Protein AF-A0A0R0AJU1-F1 (afdb_monomer)

Foldseek 3Di:
DDDDDDDPDDDPPLDQDDLVRLVVVLVVLLVVQDAAPDPCLVVDDPVVLVVSLVVNLVSHDPVCNVVSVVSSVVSCVNRVSDDPDDPPDD

pLDDT: mean 81.36, std 15.64, range [43.31, 95.12]

Radius of gyration: 20.23 Å; Cα contacts (8 Å, |Δi|>4): 49; chains: 1; bounding box: 51×64×50 Å

Solvent-accessible surface area (backbone atoms only — not comparable to full-atom values): 5628 Å² total; per-residue (Å²): 133,80,89,79,90,81,71,88,67,75,78,72,76,87,66,57,59,49,72,70,53,51,51,51,53,50,50,55,53,53,73,69,54,49,58,62,90,39,75,59,41,77,66,56,59,62,67,61,51,49,52,51,50,52,51,54,33,69,52,32,44,80,89,45,27,60,54,48,51,53,50,54,52,51,48,28,57,75,28,65,60,58,79,76,76,76,80,82,84,124

Secondary structure (DSSP, 8-state):
--------PPP---PPPPHHHHHHHHHHHHHTSPPTTSHHHHT--HHHHHHHHHHHHHHS-HHHHHHHHHHHHHHHHHHT-PPPPPP---

Mean predicted aligned error: 10.18 Å

Structure (mmCIF, N/CA/C/O backbone):
data_AF-A0A0R0AJU1-F1
#
_entry.id   AF-A0A0R0AJU1-F1
#
loop_
_atom_site.group_PDB
_atom_site.id
_atom_site.type_symbol
_atom_site.label_atom_id
_atom_site.label_alt_id
_atom_site.label_comp_id
_atom_site.label_asym_id
_atom_site.label_entity_id
_atom_site.label_seq_id
_atom_site.pdbx_PDB_ins_code
_atom_site.Cartn_x
_atom_site.Cartn_y
_atom_site.Cartn_z
_atom_site.occupancy
_atom_site.B_iso_or_equiv
_atom_site.auth_seq_id
_atom_site.auth_comp_id
_atom_site.auth_asym_id
_atom_site.auth_atom_id
_atom_site.pdbx_PDB_model_num
ATOM 1 N N . MET A 1 1 ? -27.730 37.690 35.819 1.00 43.31 1 MET A N 1
ATOM 2 C CA . MET A 1 1 ? -28.192 37.490 34.431 1.00 43.31 1 MET A CA 1
ATOM 3 C C . MET A 1 1 ? -27.153 36.596 33.761 1.00 43.31 1 MET A C 1
ATOM 5 O O . MET A 1 1 ? -26.012 37.022 33.717 1.00 43.31 1 MET A O 1
ATOM 9 N N . SER A 1 2 ? -27.551 35.359 33.421 1.00 51.22 2 SER A N 1
ATOM 10 C CA . SER A 1 2 ? -27.003 34.383 32.440 1.00 51.22 2 SER A CA 1
ATOM 11 C C . SER A 1 2 ? -25.473 34.178 32.336 1.00 51.22 2 SER A C 1
ATOM 13 O O . SER A 1 2 ? -24.754 35.118 32.035 1.00 51.22 2 SER A O 1
ATOM 15 N N . ALA A 1 3 ? -24.902 33.007 32.684 1.00 47.72 3 ALA A N 1
ATOM 16 C CA . ALA A 1 3 ? -24.818 31.741 31.901 1.00 47.72 3 ALA A CA 1
ATOM 17 C C . ALA A 1 3 ? -24.075 31.934 30.555 1.00 47.72 3 ALA A C 1
ATOM 19 O O . ALA A 1 3 ? -24.414 32.866 29.842 1.00 47.72 3 ALA A O 1
ATOM 20 N N . ALA A 1 4 ? -23.086 31.159 30.090 1.00 48.19 4 ALA A N 1
ATOM 21 C CA . ALA A 1 4 ? -22.560 29.806 30.338 1.00 48.19 4 ALA A CA 1
ATOM 22 C C . ALA A 1 4 ? -21.063 29.802 29.883 1.00 48.19 4 ALA A C 1
ATOM 24 O O . ALA A 1 4 ? -20.669 30.679 29.125 1.00 48.19 4 ALA A O 1
ATOM 25 N N . GLY A 1 5 ? -20.120 28.963 30.326 1.00 49.81 5 GLY A N 1
ATOM 26 C CA . GLY A 1 5 ? -20.163 27.504 30.420 1.00 49.81 5 GLY A CA 1
ATOM 27 C C . GLY A 1 5 ? -20.036 26.877 29.024 1.00 49.81 5 GLY A C 1
ATOM 28 O O . GLY A 1 5 ? -21.002 26.933 28.273 1.00 49.81 5 GLY A O 1
ATOM 29 N N . GLY A 1 6 ? -18.894 26.271 28.667 1.00 46.06 6 GLY A N 1
ATOM 30 C CA . GLY A 1 6 ? -18.833 25.490 27.423 1.00 46.06 6 GLY A CA 1
ATOM 31 C C . GLY A 1 6 ? -17.456 25.098 26.894 1.00 46.06 6 GLY A C 1
ATOM 32 O O . GLY A 1 6 ? -17.036 25.611 25.870 1.00 46.06 6 GLY A O 1
ATOM 33 N N . ALA A 1 7 ? -16.812 24.159 27.587 1.00 49.16 7 ALA A N 1
ATOM 34 C CA . ALA A 1 7 ? -15.977 23.090 27.036 1.00 49.16 7 ALA A CA 1
ATOM 35 C C . ALA A 1 7 ? -14.959 23.424 25.923 1.00 49.16 7 ALA A C 1
ATOM 37 O O . ALA A 1 7 ? -15.250 23.389 24.729 1.00 49.16 7 ALA A O 1
ATOM 38 N N . THR A 1 8 ? -13.690 23.476 26.328 1.00 52.06 8 THR A N 1
ATOM 39 C CA . THR A 1 8 ? -12.670 22.608 25.725 1.00 52.06 8 THR A CA 1
ATOM 40 C C . THR A 1 8 ? -13.272 21.210 25.553 1.00 52.06 8 THR A C 1
ATOM 42 O O . THR A 1 8 ? -13.376 20.444 26.511 1.00 52.06 8 THR A O 1
ATOM 45 N N . GLY A 1 9 ? -13.763 20.902 24.351 1.00 45.62 9 GLY A N 1
ATOM 46 C CA . GLY A 1 9 ? -14.120 19.533 23.999 1.00 45.62 9 GLY A CA 1
ATOM 47 C C . GLY A 1 9 ? -12.888 18.640 24.187 1.00 45.62 9 GLY A C 1
ATOM 48 O O . GLY A 1 9 ? -11.769 19.115 23.961 1.00 45.62 9 GLY A O 1
ATOM 49 N N . PRO A 1 10 ? -13.045 17.380 24.630 1.00 58.75 10 PRO A N 1
ATOM 50 C CA . PRO A 1 10 ? -11.920 16.455 24.631 1.00 58.75 10 PRO A CA 1
ATOM 51 C C . PRO A 1 10 ? -11.340 16.396 23.206 1.00 58.75 10 PRO A C 1
ATOM 53 O O . PRO A 1 10 ? -12.113 16.508 22.246 1.00 58.75 10 PRO A O 1
ATOM 56 N N . PRO A 1 11 ? -10.012 16.238 23.023 1.00 53.56 11 PRO A N 1
ATOM 57 C CA . PRO A 1 11 ? -9.496 15.866 21.712 1.00 53.56 11 PRO A CA 1
ATOM 58 C C . PRO A 1 11 ? -10.299 14.649 21.242 1.00 53.56 11 PRO A C 1
ATOM 60 O O . PRO A 1 11 ? -10.605 13.772 22.056 1.00 53.56 11 PRO A O 1
ATOM 63 N N . ALA A 1 12 ? -10.719 14.656 19.971 1.00 56.44 12 ALA A N 1
ATOM 64 C CA . ALA A 1 12 ? -11.491 13.571 19.374 1.00 56.44 12 ALA A CA 1
ATOM 65 C C . ALA A 1 12 ? -10.910 12.223 19.828 1.00 56.44 12 ALA A C 1
ATOM 67 O O . ALA A 1 12 ? -9.679 12.119 19.920 1.00 56.44 12 ALA A O 1
ATOM 68 N N . PRO A 1 13 ? -11.738 11.198 20.122 1.00 54.53 13 PRO A N 1
ATOM 69 C CA . PRO A 1 13 ? -11.181 9.867 20.306 1.00 54.53 13 PRO A CA 1
ATOM 70 C C . PRO A 1 13 ? -10.291 9.621 19.090 1.00 54.53 13 PRO A C 1
ATOM 72 O O . PRO A 1 13 ? -10.695 9.946 17.971 1.00 54.53 13 PRO A O 1
ATOM 75 N N . THR A 1 14 ? -9.062 9.161 19.307 1.00 57.91 14 THR A N 1
ATOM 76 C CA . THR A 1 14 ? -8.174 8.668 18.252 1.00 57.91 14 THR A CA 1
ATOM 77 C C . THR A 1 14 ? -8.892 7.503 17.582 1.00 57.91 14 THR A C 1
ATOM 79 O O . THR A 1 14 ? -8.694 6.345 17.943 1.00 57.91 14 THR A O 1
ATOM 82 N N . THR A 1 15 ? -9.855 7.824 16.723 1.00 71.88 15 THR A N 1
ATOM 83 C CA . THR A 1 15 ? -10.754 6.865 16.114 1.00 71.88 15 THR A CA 1
ATOM 84 C C . THR A 1 15 ? -9.894 6.150 15.101 1.00 71.88 15 THR A C 1
ATOM 86 O O . THR A 1 15 ? -9.259 6.790 14.259 1.00 71.88 15 THR A O 1
ATOM 89 N N . MET A 1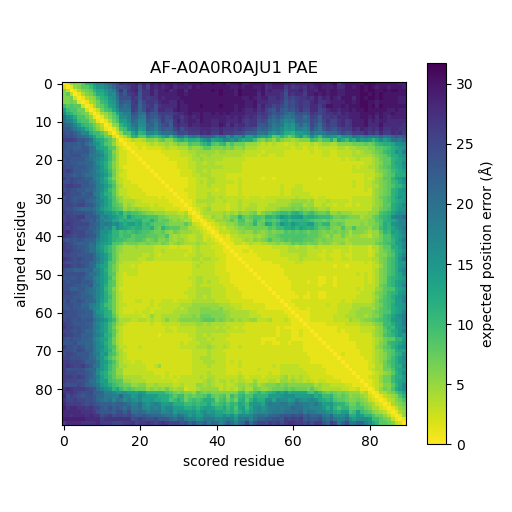 16 ? -9.786 4.835 15.255 1.00 82.50 16 MET A N 1
ATOM 90 C CA . MET A 1 16 ? -9.079 4.023 14.279 1.00 82.50 16 MET A CA 1
ATOM 91 C C . MET A 1 16 ? -9.666 4.341 12.893 1.00 82.50 16 MET A C 1
ATOM 93 O O . MET A 1 16 ? -10.889 4.499 12.777 1.00 82.50 16 MET A O 1
ATOM 97 N N . PRO A 1 17 ? -8.823 4.525 11.863 1.00 87.38 17 PRO A N 1
ATOM 98 C CA . PRO A 1 17 ? -9.283 4.812 10.519 1.00 87.38 17 PRO A CA 1
ATOM 99 C C . PRO A 1 17 ? -10.265 3.733 10.079 1.00 87.38 17 PRO A C 1
ATOM 101 O O . PRO A 1 17 ? -10.111 2.548 10.379 1.00 87.38 17 PRO A O 1
ATOM 104 N N . THR A 1 18 ? -11.301 4.165 9.371 1.00 90.88 18 THR A N 1
ATOM 105 C CA . THR A 1 18 ? -12.271 3.237 8.798 1.00 90.88 18 THR A CA 1
ATOM 106 C C . THR A 1 18 ? -11.622 2.423 7.679 1.00 90.88 18 THR A C 1
ATOM 108 O O . THR A 1 18 ? -10.665 2.880 7.050 1.00 90.88 18 THR A O 1
ATOM 111 N N . ARG A 1 19 ? -12.194 1.254 7.363 1.00 91.25 19 ARG A N 1
ATOM 112 C CA . ARG A 1 19 ? -11.823 0.448 6.187 1.00 91.25 19 ARG A CA 1
ATOM 113 C C . ARG A 1 19 ? -11.675 1.297 4.921 1.00 91.25 19 ARG A C 1
ATOM 115 O O . ARG A 1 19 ? -10.673 1.198 4.233 1.00 91.25 19 ARG A O 1
ATOM 122 N N . ALA A 1 20 ? -12.635 2.188 4.667 1.00 92.44 20 ALA A N 1
ATOM 123 C CA . ALA A 1 20 ? -12.632 3.053 3.491 1.00 92.44 20 ALA A CA 1
ATOM 124 C C . ALA A 1 20 ? -11.470 4.063 3.485 1.00 92.44 20 ALA A C 1
ATOM 126 O O . ALA A 1 20 ? -10.935 4.358 2.419 1.00 92.44 20 ALA A O 1
ATOM 127 N N . GLN A 1 21 ? -11.065 4.582 4.653 1.00 93.25 21 GLN A N 1
ATOM 128 C CA . GLN A 1 21 ? -9.855 5.406 4.762 1.00 93.25 21 GLN A CA 1
ATOM 129 C C . GLN A 1 21 ? -8.611 4.581 4.423 1.00 93.25 21 GLN A C 1
ATOM 131 O O . GLN A 1 21 ? -7.828 4.994 3.577 1.00 93.25 21 GLN A O 1
ATOM 136 N N . LEU A 1 22 ? -8.476 3.396 5.029 1.00 94.19 22 LEU A N 1
ATOM 137 C CA . LEU A 1 22 ? -7.349 2.497 4.775 1.00 94.19 22 LEU A CA 1
ATOM 138 C C . LEU A 1 22 ? -7.265 2.103 3.297 1.00 94.19 22 LEU A C 1
ATOM 140 O O . LEU A 1 22 ? -6.179 2.112 2.730 1.00 94.19 22 LEU A O 1
ATOM 144 N N . ASP A 1 23 ? -8.396 1.802 2.657 1.00 94.00 23 ASP A N 1
ATOM 145 C CA . ASP A 1 23 ? -8.455 1.503 1.224 1.00 94.00 23 ASP A CA 1
ATOM 146 C C . ASP A 1 23 ? -8.043 2.706 0.365 1.00 94.00 23 ASP A C 1
ATOM 148 O O . ASP A 1 23 ? -7.356 2.527 -0.639 1.00 94.00 23 ASP A O 1
ATOM 152 N N . ALA A 1 24 ? -8.411 3.930 0.755 1.00 93.88 24 ALA A N 1
ATOM 153 C CA . ALA A 1 24 ? -7.974 5.136 0.058 1.00 93.88 24 ALA A CA 1
ATOM 154 C C . ALA A 1 24 ? -6.457 5.358 0.193 1.00 93.88 24 ALA A C 1
ATOM 156 O O . ALA A 1 24 ? -5.798 5.656 -0.805 1.00 93.88 24 ALA A O 1
ATOM 157 N N . ASP A 1 25 ? -5.895 5.161 1.389 1.00 94.19 25 ASP A N 1
ATOM 158 C CA . ASP A 1 25 ? -4.450 5.245 1.632 1.00 94.19 25 ASP A CA 1
ATOM 159 C C . ASP A 1 25 ? -3.682 4.156 0.867 1.00 94.19 25 ASP A C 1
ATOM 161 O O . ASP A 1 25 ? -2.669 4.434 0.224 1.00 94.19 25 ASP A O 1
ATOM 165 N N . LEU A 1 26 ? -4.189 2.919 0.870 1.00 95.12 26 LEU A N 1
ATOM 166 C CA . LEU A 1 26 ? -3.634 1.804 0.100 1.00 95.12 26 LEU A CA 1
ATOM 167 C C . LEU A 1 26 ? -3.700 2.069 -1.404 1.00 95.12 26 LEU A C 1
ATOM 169 O O . LEU A 1 26 ? -2.732 1.807 -2.113 1.00 95.12 26 LEU A O 1
ATOM 173 N N . HIS A 1 27 ? -4.808 2.621 -1.896 1.00 94.12 27 HIS A N 1
ATOM 174 C CA . HIS A 1 27 ? -4.941 2.984 -3.301 1.00 94.12 27 HIS A CA 1
ATOM 175 C C . HIS A 1 27 ? -3.953 4.086 -3.692 1.00 94.12 27 HIS A C 1
ATOM 177 O O . HIS A 1 27 ? -3.300 3.983 -4.728 1.00 94.12 27 HIS A O 1
ATOM 183 N N . ALA A 1 28 ? -3.789 5.113 -2.855 1.00 94.25 28 ALA A N 1
ATOM 184 C CA . ALA A 1 28 ? -2.792 6.154 -3.078 1.00 94.25 28 ALA A CA 1
ATOM 185 C C . ALA A 1 28 ? -1.372 5.572 -3.102 1.00 94.25 28 ALA A C 1
ATOM 187 O O . ALA A 1 28 ? -0.593 5.909 -3.990 1.00 94.25 28 ALA A O 1
ATOM 188 N N . LEU A 1 29 ? -1.058 4.650 -2.185 1.00 92.88 29 LEU A N 1
ATOM 189 C CA . LEU A 1 29 ? 0.214 3.932 -2.167 1.00 92.88 29 LEU A CA 1
ATOM 190 C C . LEU A 1 29 ? 0.415 3.099 -3.445 1.00 92.88 29 LEU A C 1
ATOM 192 O O . LEU A 1 29 ? 1.506 3.107 -4.007 1.00 92.88 29 LEU A O 1
ATOM 196 N N . GLU A 1 30 ? -0.629 2.443 -3.956 1.00 92.06 30 GLU A N 1
ATOM 197 C CA . GLU A 1 30 ? -0.598 1.678 -5.212 1.00 92.06 30 GLU A CA 1
ATOM 198 C C . GLU A 1 30 ? -0.232 2.553 -6.411 1.00 92.06 30 GLU A C 1
ATOM 200 O O . GLU A 1 30 ? 0.570 2.141 -7.243 1.00 92.06 30 GLU A O 1
ATOM 205 N N . GLN A 1 31 ? -0.731 3.792 -6.461 1.00 90.56 31 GLN A N 1
ATOM 206 C CA . GLN A 1 31 ? -0.382 4.739 -7.526 1.00 90.56 31 GLN A CA 1
ATOM 207 C C . GLN A 1 31 ? 1.083 5.200 -7.481 1.00 90.56 31 GLN A C 1
ATOM 209 O O . GLN A 1 31 ? 1.588 5.721 -8.473 1.00 90.56 31 GLN A O 1
ATOM 214 N N . THR A 1 32 ? 1.769 5.027 -6.347 1.00 89.25 32 THR A N 1
ATOM 215 C CA . THR A 1 32 ? 3.205 5.333 -6.226 1.00 89.25 32 THR A CA 1
ATOM 216 C C . THR A 1 32 ? 4.102 4.174 -6.643 1.00 89.25 32 THR A C 1
ATOM 218 O O . THR A 1 32 ? 5.313 4.360 -6.748 1.00 89.25 32 THR A O 1
ATOM 221 N N . LEU A 1 33 ? 3.536 2.983 -6.870 1.00 89.94 33 LEU A N 1
ATOM 222 C CA . LEU A 1 33 ? 4.331 1.823 -7.237 1.00 89.94 33 LEU A CA 1
ATOM 223 C C . LEU A 1 33 ? 4.851 1.946 -8.672 1.00 89.94 33 LEU A C 1
ATOM 225 O O . LEU A 1 33 ? 4.090 2.289 -9.583 1.00 89.94 33 LEU A O 1
ATOM 229 N N . PRO A 1 34 ? 6.133 1.627 -8.902 1.00 87.31 34 PRO A N 1
ATOM 230 C CA . PRO A 1 34 ? 6.671 1.602 -10.245 1.00 87.31 34 PRO A CA 1
ATOM 231 C C . PRO A 1 34 ? 6.029 0.506 -11.086 1.00 87.31 34 PRO A C 1
ATOM 233 O O . PRO A 1 34 ? 5.673 -0.574 -10.612 1.00 87.31 34 PRO A O 1
ATOM 236 N N . VAL A 1 35 ? 5.934 0.774 -12.386 1.00 80.06 35 VAL A N 1
ATOM 237 C CA . VAL A 1 35 ? 5.431 -0.200 -13.354 1.00 80.06 35 VAL A CA 1
ATOM 238 C C . VAL A 1 35 ? 6.456 -1.317 -13.532 1.00 80.06 35 VAL A C 1
ATOM 240 O O . VAL A 1 35 ? 7.657 -1.066 -13.687 1.00 80.06 35 VAL A O 1
ATOM 243 N N . ARG A 1 36 ? 5.974 -2.561 -13.568 1.00 77.62 36 ARG A N 1
ATOM 244 C CA . ARG A 1 36 ? 6.785 -3.757 -13.813 1.00 77.62 36 ARG A CA 1
ATOM 245 C C . ARG A 1 36 ? 7.706 -3.589 -15.025 1.00 77.62 36 ARG A C 1
ATOM 247 O O . ARG A 1 36 ? 7.265 -3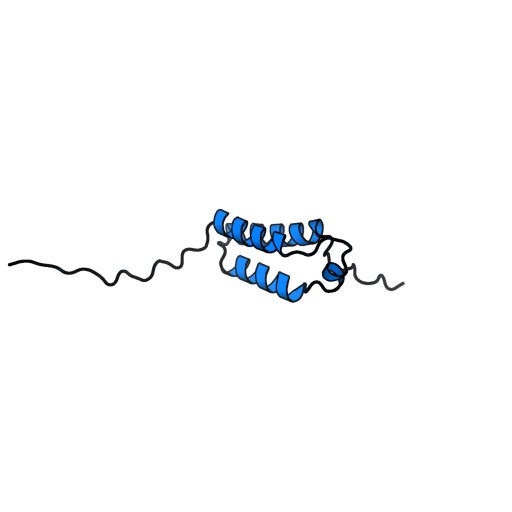.195 -16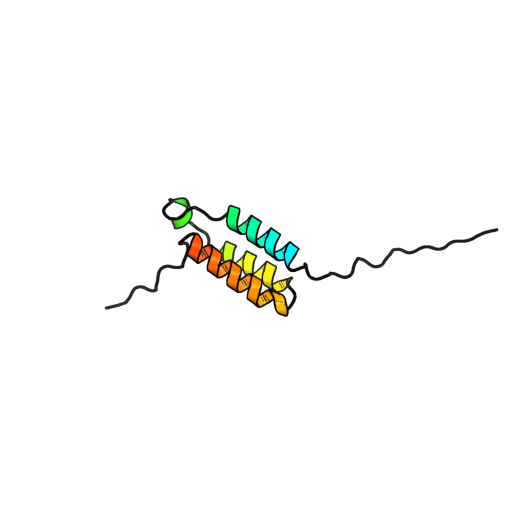.102 1.00 77.62 36 ARG A O 1
ATOM 254 N N . GLY A 1 37 ? 8.974 -3.964 -14.866 1.00 70.94 37 GLY A N 1
ATOM 255 C CA . GLY A 1 37 ? 9.956 -3.954 -15.957 1.00 70.94 37 GLY A CA 1
ATOM 256 C C . GLY A 1 37 ? 10.548 -2.578 -16.273 1.00 70.94 37 GLY A C 1
ATOM 257 O O . GLY A 1 37 ? 11.306 -2.453 -17.232 1.00 70.94 37 GLY A O 1
ATOM 258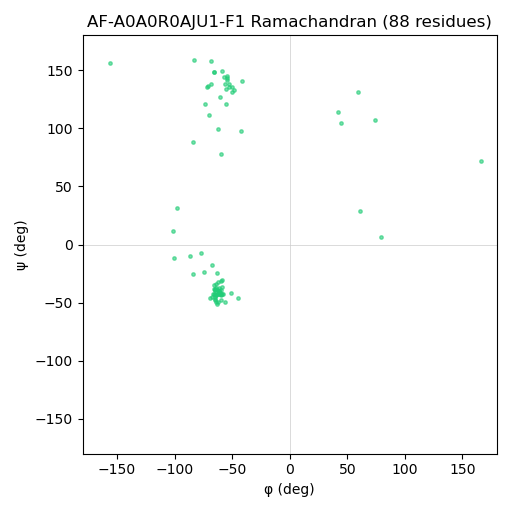 N N . THR A 1 38 ? 10.235 -1.554 -15.477 1.00 79.19 38 THR A N 1
ATOM 259 C CA . THR A 1 38 ? 10.935 -0.265 -15.524 1.00 79.19 38 THR A CA 1
ATOM 260 C C . THR A 1 38 ? 12.224 -0.314 -14.703 1.00 79.19 38 THR A C 1
ATOM 262 O O . THR A 1 38 ? 12.373 -1.139 -13.802 1.00 79.19 38 THR A O 1
ATOM 265 N N . ALA A 1 39 ? 13.166 0.589 -14.991 1.00 77.19 39 ALA A N 1
ATOM 266 C CA . ALA A 1 39 ? 14.366 0.746 -14.164 1.00 77.19 39 ALA A CA 1
ATOM 267 C C . ALA A 1 39 ? 14.017 1.114 -12.709 1.00 77.19 39 ALA A C 1
ATOM 269 O O . ALA A 1 39 ? 14.703 0.681 -11.791 1.00 77.19 39 ALA A O 1
ATOM 270 N N . ASP A 1 40 ? 12.917 1.845 -12.513 1.00 78.19 40 ASP A N 1
ATOM 271 C CA . ASP A 1 40 ? 12.419 2.256 -11.200 1.00 78.19 40 ASP A CA 1
ATOM 272 C C . ASP A 1 40 ? 11.979 1.050 -10.350 1.00 78.19 40 ASP A C 1
ATOM 274 O O . ASP A 1 40 ? 12.309 0.960 -9.170 1.00 78.19 40 ASP A O 1
ATOM 278 N N . ALA A 1 41 ? 11.360 0.045 -10.985 1.00 81.06 41 ALA A N 1
ATOM 279 C CA . ALA A 1 41 ? 11.006 -1.220 -10.342 1.00 81.06 41 ALA A CA 1
ATOM 280 C C . ALA A 1 41 ? 12.231 -2.006 -9.838 1.00 81.06 41 ALA A C 1
ATOM 282 O O . ALA A 1 41 ? 12.144 -2.687 -8.821 1.00 81.06 41 ALA A O 1
ATOM 283 N N . ALA A 1 42 ? 13.382 -1.902 -10.512 1.00 78.56 42 ALA A N 1
ATOM 284 C CA . ALA A 1 42 ? 14.617 -2.560 -10.077 1.00 78.56 42 ALA A CA 1
ATOM 285 C C . ALA A 1 42 ? 15.270 -1.869 -8.866 1.00 78.56 42 ALA A C 1
ATOM 287 O O . ALA A 1 42 ? 16.019 -2.504 -8.126 1.00 78.56 42 ALA A O 1
ATOM 288 N N . SER A 1 43 ? 14.990 -0.580 -8.666 1.00 84.19 43 SER A N 1
ATOM 289 C CA . SER A 1 43 ? 15.427 0.213 -7.512 1.00 84.19 43 SER A CA 1
ATOM 290 C C . SER A 1 43 ? 14.334 0.401 -6.461 1.00 84.19 43 SER A C 1
ATOM 292 O O . SER A 1 43 ? 14.479 1.245 -5.578 1.00 84.19 43 SER A O 1
ATOM 294 N N . PHE A 1 44 ? 13.232 -0.344 -6.562 1.00 87.19 44 PHE A N 1
ATOM 295 C CA . PHE A 1 44 ? 12.105 -0.196 -5.656 1.00 87.19 44 PHE A CA 1
ATOM 296 C C . PHE A 1 44 ? 12.523 -0.470 -4.206 1.00 87.19 44 PHE A C 1
ATOM 298 O O . PHE A 1 44 ? 13.089 -1.517 -3.882 1.00 87.19 44 PHE A O 1
ATOM 305 N N . ASP A 1 45 ? 12.224 0.473 -3.312 1.00 89.25 45 ASP A N 1
ATOM 306 C CA . ASP A 1 45 ? 12.546 0.339 -1.894 1.00 89.25 45 ASP A CA 1
ATOM 307 C C . ASP A 1 45 ? 11.459 -0.467 -1.170 1.00 89.25 45 ASP A C 1
ATOM 309 O O . ASP A 1 45 ? 10.494 0.064 -0.606 1.00 89.25 45 ASP A O 1
ATOM 313 N N . HIS A 1 46 ? 11.640 -1.788 -1.166 1.00 87.25 46 HIS A N 1
ATOM 314 C CA . HIS A 1 46 ? 10.758 -2.704 -0.445 1.00 87.25 46 HIS A CA 1
ATOM 315 C C . HIS A 1 46 ? 10.702 -2.402 1.061 1.00 87.25 46 HIS A C 1
ATOM 317 O O . HIS A 1 46 ? 9.668 -2.638 1.685 1.00 87.25 46 HIS A O 1
ATOM 323 N N . GLY A 1 47 ? 11.778 -1.876 1.658 1.00 90.50 47 GLY A N 1
ATOM 324 C CA . GLY A 1 47 ? 11.829 -1.550 3.083 1.00 90.50 47 GLY A CA 1
ATOM 325 C C . GLY A 1 47 ? 10.933 -0.362 3.421 1.00 90.50 47 GLY A C 1
ATOM 326 O O . GLY A 1 47 ? 10.133 -0.433 4.356 1.00 90.50 47 GLY A O 1
ATOM 327 N N . ALA A 1 48 ? 11.006 0.701 2.617 1.00 90.69 48 ALA A N 1
ATOM 328 C CA . ALA A 1 48 ? 10.129 1.860 2.744 1.00 90.69 48 ALA A CA 1
ATOM 329 C C . ALA A 1 48 ? 8.654 1.484 2.530 1.00 90.69 48 ALA A C 1
ATOM 331 O O . ALA A 1 48 ? 7.790 1.905 3.304 1.00 90.69 48 ALA A O 1
ATOM 332 N N . PHE A 1 49 ? 8.362 0.641 1.534 1.00 91.81 49 PHE A N 1
ATOM 333 C CA . PHE A 1 49 ? 7.008 0.144 1.290 1.00 91.81 49 PHE A CA 1
ATOM 334 C C . PHE A 1 49 ? 6.467 -0.676 2.468 1.00 91.81 49 PHE A C 1
ATOM 336 O O . PHE A 1 49 ? 5.381 -0.396 2.977 1.00 91.81 49 PHE A O 1
ATOM 343 N N . GLN A 1 50 ? 7.238 -1.649 2.960 1.00 92.12 50 GLN A N 1
ATOM 344 C CA . GLN A 1 50 ? 6.840 -2.465 4.108 1.00 92.12 50 GLN A CA 1
ATOM 345 C C . GLN A 1 50 ? 6.648 -1.623 5.372 1.00 92.12 50 GLN A C 1
ATOM 347 O O . GLN A 1 50 ? 5.706 -1.868 6.125 1.00 92.12 50 GLN A O 1
ATOM 352 N N . ALA A 1 51 ? 7.485 -0.604 5.594 1.00 94.06 51 ALA A N 1
ATOM 353 C CA . ALA A 1 51 ? 7.324 0.319 6.713 1.00 94.06 51 ALA A CA 1
ATOM 354 C C . ALA A 1 51 ? 5.991 1.083 6.639 1.00 94.06 51 ALA A C 1
ATOM 356 O O . ALA A 1 51 ? 5.321 1.234 7.663 1.00 94.06 51 ALA A O 1
ATOM 357 N N . ARG A 1 52 ? 5.570 1.505 5.438 1.00 93.38 52 ARG A N 1
ATOM 358 C CA . ARG A 1 52 ? 4.267 2.155 5.222 1.00 93.38 52 ARG A CA 1
ATOM 359 C C . ARG A 1 52 ? 3.093 1.213 5.445 1.00 93.38 52 ARG A C 1
ATOM 361 O O . ARG A 1 52 ? 2.169 1.573 6.169 1.00 93.38 52 ARG A O 1
ATOM 368 N N . ILE A 1 53 ? 3.152 -0.009 4.921 1.00 94.88 53 ILE A N 1
ATOM 369 C CA . ILE A 1 53 ? 2.130 -1.027 5.202 1.00 94.88 53 ILE A CA 1
ATOM 370 C C . ILE A 1 53 ? 2.054 -1.317 6.710 1.00 94.88 53 ILE A C 1
ATOM 372 O O . ILE A 1 53 ? 0.965 -1.361 7.276 1.00 94.88 53 ILE A O 1
ATOM 376 N N . ALA A 1 54 ? 3.193 -1.447 7.396 1.00 94.12 54 ALA A N 1
ATOM 377 C CA . ALA A 1 54 ? 3.234 -1.679 8.840 1.00 94.12 54 ALA A CA 1
ATOM 378 C C . ALA A 1 54 ? 2.653 -0.508 9.652 1.00 94.12 54 ALA A C 1
ATOM 380 O O . ALA A 1 54 ? 2.042 -0.726 10.699 1.00 94.12 54 ALA A O 1
ATOM 381 N N . GLU A 1 55 ? 2.824 0.730 9.185 1.00 94.38 55 GLU A N 1
ATOM 382 C CA . GLU A 1 55 ? 2.193 1.911 9.775 1.00 94.38 55 GLU A CA 1
ATOM 383 C C . GLU A 1 55 ? 0.668 1.864 9.633 1.00 94.38 55 GLU A C 1
ATOM 385 O O . GLU A 1 55 ? -0.024 2.012 10.641 1.00 94.38 55 GLU A O 1
ATOM 390 N N . LEU A 1 56 ? 0.156 1.552 8.436 1.00 93.56 56 LEU A N 1
ATOM 391 C CA . LEU A 1 56 ? -1.279 1.376 8.185 1.00 93.56 56 LEU A CA 1
ATOM 392 C C . LEU A 1 56 ? -1.875 0.251 9.043 1.00 93.56 56 LEU A C 1
ATOM 394 O O . LEU A 1 56 ? -2.925 0.428 9.653 1.00 93.56 56 LEU A O 1
ATOM 398 N N . VAL A 1 57 ? -1.174 -0.877 9.178 1.00 94.69 57 VAL A N 1
ATOM 399 C CA . VAL A 1 57 ? -1.575 -1.986 10.062 1.00 94.69 57 VAL A CA 1
ATOM 400 C C . VAL A 1 57 ? -1.611 -1.552 11.530 1.00 94.69 57 VAL A C 1
ATOM 402 O O . VAL A 1 57 ? -2.499 -1.968 12.266 1.00 94.69 57 VAL A O 1
ATOM 405 N N . ARG A 1 58 ? -0.658 -0.726 11.979 1.00 93.69 58 ARG A N 1
ATOM 406 C CA . ARG A 1 58 ? -0.596 -0.270 13.377 1.00 93.69 58 ARG A CA 1
ATOM 407 C C . ARG A 1 58 ? -1.789 0.608 13.744 1.00 93.69 58 ARG A C 1
ATOM 409 O O . ARG A 1 58 ? -2.258 0.530 14.876 1.00 93.69 58 ARG A O 1
ATOM 416 N N . ILE A 1 59 ? -2.226 1.466 12.824 1.00 92.25 59 ILE A N 1
ATOM 417 C CA . ILE A 1 59 ? -3.361 2.362 13.062 1.00 92.25 59 ILE A CA 1
ATOM 418 C C . ILE A 1 59 ? -4.703 1.670 12.799 1.00 92.25 59 ILE A C 1
ATOM 420 O O . ILE A 1 59 ? -5.693 2.064 13.403 1.00 92.25 59 ILE A O 1
ATOM 424 N N . ALA A 1 60 ? -4.740 0.642 11.944 1.00 92.56 60 ALA A N 1
ATOM 425 C CA . ALA A 1 60 ? -5.943 -0.112 11.611 1.00 92.56 60 ALA A CA 1
ATOM 426 C C . ALA A 1 60 ? -6.514 -0.911 12.793 1.00 92.56 60 ALA A C 1
ATOM 428 O O . ALA A 1 60 ? -5.788 -1.455 13.634 1.00 92.56 60 ALA A O 1
ATOM 429 N N . SER A 1 61 ? -7.841 -1.055 12.785 1.00 92.31 61 SER A N 1
ATOM 430 C CA . SER A 1 61 ? -8.567 -1.960 13.678 1.00 92.31 61 SER A CA 1
ATOM 431 C C . SER A 1 61 ? -8.101 -3.410 13.496 1.00 92.31 61 SER A C 1
ATOM 433 O O . SER A 1 61 ? -7.767 -3.784 12.373 1.00 92.31 61 SER A O 1
ATOM 435 N N . PRO A 1 62 ? -8.128 -4.258 14.542 1.00 91.19 62 PRO A N 1
ATOM 436 C CA . PRO A 1 62 ? -7.684 -5.653 14.462 1.00 91.19 62 PRO A CA 1
ATOM 437 C C . PRO A 1 62 ? -8.308 -6.448 13.304 1.00 91.19 62 PRO A C 1
ATOM 439 O O . PRO A 1 62 ? -7.583 -7.146 12.598 1.00 91.19 62 PRO A O 1
ATOM 442 N N . ASP A 1 63 ? -9.611 -6.280 13.058 1.00 90.50 63 ASP A N 1
ATOM 443 C CA . ASP A 1 63 ? -10.342 -6.901 11.939 1.00 90.50 63 ASP A CA 1
ATOM 444 C C . ASP A 1 63 ? -9.854 -6.452 10.547 1.00 90.50 63 ASP A C 1
ATOM 446 O O . ASP A 1 63 ? -10.003 -7.174 9.561 1.00 90.50 63 ASP A O 1
ATOM 450 N N . ASP A 1 64 ? -9.242 -5.271 10.452 1.00 93.44 64 ASP A N 1
ATOM 451 C CA . ASP A 1 64 ? -8.764 -4.680 9.199 1.00 93.44 64 ASP A CA 1
ATOM 452 C C . ASP A 1 64 ? -7.253 -4.855 8.991 1.00 93.44 64 ASP A C 1
ATOM 454 O O . ASP A 1 64 ? -6.750 -4.646 7.888 1.00 93.44 64 ASP A O 1
ATOM 458 N N . GLN A 1 65 ? -6.507 -5.282 10.013 1.00 94.06 65 GLN A N 1
ATOM 459 C CA . GLN A 1 65 ? -5.060 -5.490 9.904 1.00 94.06 65 GLN A CA 1
ATOM 460 C C . GLN A 1 65 ? -4.700 -6.543 8.854 1.00 94.06 65 GLN A C 1
ATOM 462 O O . GLN A 1 65 ? -3.748 -6.357 8.095 1.00 94.06 65 GLN A O 1
ATOM 467 N N . GLU A 1 66 ? -5.454 -7.643 8.799 1.00 94.38 66 GLU A N 1
ATOM 468 C CA . GLU A 1 66 ? -5.255 -8.684 7.788 1.00 94.38 66 GLU A CA 1
ATOM 469 C C . GLU A 1 66 ? -5.556 -8.158 6.380 1.00 94.38 66 GLU A C 1
ATOM 471 O O . GLU A 1 66 ? -4.791 -8.419 5.452 1.00 94.38 66 GLU A O 1
ATOM 476 N N . HIS A 1 67 ? -6.601 -7.336 6.234 1.00 93.25 67 HIS A N 1
ATOM 477 C CA . HIS A 1 67 ? -6.939 -6.698 4.959 1.00 93.25 67 HIS A CA 1
ATOM 478 C C . HIS A 1 67 ? -5.806 -5.815 4.446 1.00 93.25 67 HIS A C 1
ATOM 480 O O . HIS A 1 67 ? -5.401 -5.948 3.294 1.00 93.25 67 HIS A O 1
ATOM 486 N N . VAL A 1 68 ? -5.246 -4.962 5.309 1.00 94.62 68 VAL A N 1
ATOM 487 C CA . VAL A 1 68 ? -4.136 -4.074 4.939 1.00 94.62 68 VAL A CA 1
ATOM 488 C C . VAL A 1 68 ? -2.903 -4.875 4.509 1.00 94.62 68 VAL A C 1
ATOM 490 O O . VAL A 1 68 ? -2.283 -4.547 3.497 1.00 94.62 68 VAL A O 1
ATOM 493 N N . ARG A 1 69 ? -2.566 -5.955 5.231 1.00 94.00 69 ARG A N 1
ATOM 494 C CA . ARG A 1 69 ? -1.445 -6.840 4.863 1.00 94.00 69 ARG A CA 1
ATOM 495 C C . ARG A 1 69 ? -1.681 -7.516 3.516 1.00 94.00 69 ARG A C 1
ATOM 497 O O . ARG A 1 69 ? -0.836 -7.408 2.633 1.00 94.00 69 ARG A O 1
ATOM 504 N N . CYS A 1 70 ? -2.843 -8.143 3.344 1.00 93.62 70 CYS A N 1
ATOM 505 C CA . CYS A 1 70 ? -3.188 -8.855 2.118 1.00 93.62 70 CYS A CA 1
ATOM 506 C C . CYS A 1 70 ? -3.206 -7.910 0.908 1.00 93.62 70 CYS A C 1
ATOM 508 O O . CYS A 1 70 ? -2.711 -8.256 -0.164 1.00 93.62 70 CYS A O 1
ATOM 510 N N . ARG A 1 71 ? -3.716 -6.682 1.073 1.00 94.62 71 ARG A N 1
ATOM 511 C CA . ARG A 1 71 ? -3.704 -5.684 0.000 1.00 94.62 71 ARG A CA 1
ATOM 512 C C . ARG A 1 71 ? -2.281 -5.255 -0.357 1.00 94.62 71 ARG A C 1
ATOM 514 O O . ARG A 1 71 ? -1.963 -5.202 -1.540 1.00 94.62 71 ARG A O 1
ATOM 521 N N . GLY A 1 72 ? -1.417 -5.032 0.635 1.00 92.81 72 GLY A N 1
ATOM 522 C CA . GLY A 1 72 ? -0.001 -4.729 0.407 1.00 92.81 72 GLY A CA 1
ATOM 523 C C . GLY A 1 72 ? 0.730 -5.821 -0.384 1.00 92.81 72 GLY A C 1
ATOM 524 O O . GLY A 1 72 ? 1.471 -5.511 -1.314 1.00 92.81 72 GLY A O 1
ATOM 525 N N . GLU A 1 73 ? 0.479 -7.096 -0.078 1.00 92.19 73 GLU A N 1
ATOM 526 C CA . GLU A 1 73 ? 1.031 -8.233 -0.832 1.00 92.19 73 GLU A CA 1
ATOM 527 C C . GLU A 1 73 ? 0.508 -8.273 -2.274 1.00 92.19 73 GLU A C 1
ATOM 529 O O . GLU A 1 73 ? 1.291 -8.392 -3.218 1.00 92.19 73 GLU A O 1
ATOM 534 N N . GLN A 1 74 ? -0.806 -8.108 -2.463 1.00 91.94 74 GLN A N 1
ATOM 535 C CA . GLN A 1 74 ? -1.423 -8.0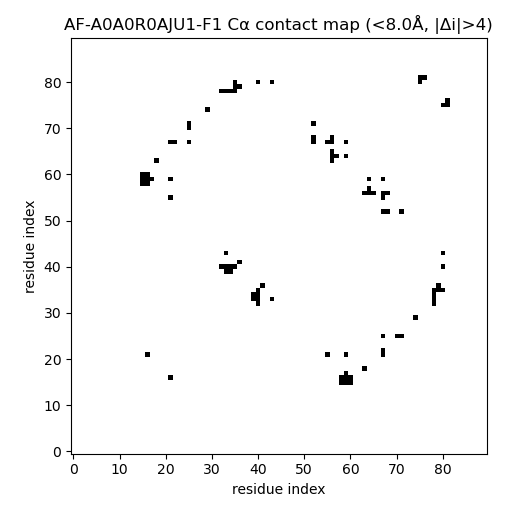60 -3.794 1.00 91.94 74 GLN A CA 1
ATOM 536 C C . GLN A 1 74 ? -0.860 -6.927 -4.657 1.00 91.94 74 GLN A C 1
ATOM 538 O O . GLN A 1 74 ? -0.697 -7.104 -5.861 1.00 91.94 74 GLN A O 1
ATOM 543 N N . MET A 1 75 ? -0.551 -5.776 -4.057 1.00 92.06 75 MET A N 1
ATOM 544 C CA . MET A 1 75 ? 0.037 -4.637 -4.759 1.00 92.06 75 MET A CA 1
ATOM 545 C C . MET A 1 75 ? 1.442 -4.961 -5.289 1.00 92.06 75 MET A C 1
ATOM 547 O O . MET A 1 75 ? 1.745 -4.653 -6.441 1.00 92.06 75 MET A O 1
ATOM 551 N N . LEU A 1 76 ? 2.278 -5.645 -4.498 1.00 90.06 76 LEU A N 1
ATOM 552 C CA . LEU A 1 76 ? 3.602 -6.095 -4.946 1.00 90.06 76 LEU A CA 1
ATOM 553 C C . LEU A 1 76 ? 3.500 -7.133 -6.070 1.00 90.06 76 LEU A C 1
ATOM 555 O O . LEU A 1 76 ? 4.186 -7.001 -7.082 1.00 90.06 76 LEU A O 1
ATOM 559 N N . LEU A 1 77 ? 2.606 -8.115 -5.925 1.00 88.31 77 LEU A N 1
ATOM 560 C CA . LEU A 1 77 ? 2.298 -9.117 -6.954 1.00 88.31 77 LEU A CA 1
ATOM 561 C C . LEU A 1 77 ? 1.858 -8.459 -8.271 1.00 88.31 77 LEU A C 1
ATOM 563 O O . LEU A 1 77 ? 2.393 -8.763 -9.338 1.00 88.31 77 LEU A O 1
ATOM 567 N N . ALA A 1 78 ? 0.911 -7.521 -8.203 1.00 87.75 78 ALA A N 1
ATOM 568 C CA . ALA A 1 78 ? 0.384 -6.821 -9.372 1.00 87.75 78 ALA A CA 1
ATOM 569 C C . ALA A 1 78 ? 1.450 -5.958 -10.064 1.00 87.75 78 ALA A C 1
ATOM 571 O O . ALA A 1 78 ? 1.527 -5.933 -11.295 1.00 87.75 78 ALA A O 1
ATOM 572 N N . ALA A 1 79 ? 2.310 -5.298 -9.285 1.00 86.50 79 ALA A N 1
ATOM 573 C CA . ALA A 1 79 ? 3.426 -4.511 -9.800 1.00 86.50 79 ALA A CA 1
ATOM 574 C C . ALA A 1 79 ? 4.624 -5.376 -10.251 1.00 86.50 79 ALA A C 1
ATOM 576 O O . ALA A 1 79 ? 5.569 -4.862 -10.849 1.00 86.50 79 ALA A O 1
ATOM 577 N N . GLY A 1 80 ? 4.606 -6.691 -9.997 1.00 86.19 80 GLY A N 1
ATOM 578 C CA . GLY A 1 80 ? 5.747 -7.579 -10.229 1.00 86.19 80 GLY A CA 1
ATOM 579 C C . GLY A 1 80 ? 6.982 -7.193 -9.409 1.00 86.19 80 GLY A C 1
ATOM 580 O O . GLY A 1 80 ? 8.102 -7.432 -9.854 1.00 86.19 80 GLY A O 1
ATOM 581 N N . LEU A 1 81 ? 6.756 -6.576 -8.247 1.00 84.44 81 LEU A N 1
ATOM 582 C CA . LEU A 1 81 ? 7.743 -6.160 -7.248 1.00 84.44 81 LEU A CA 1
ATOM 583 C C . LEU A 1 81 ? 7.823 -7.194 -6.123 1.00 84.44 81 LEU A C 1
ATOM 585 O O . LEU A 1 81 ? 8.021 -6.865 -4.953 1.00 84.44 81 LEU A O 1
ATOM 589 N N . GLU A 1 82 ? 7.598 -8.459 -6.446 1.00 78.88 82 GLU A N 1
ATOM 590 C CA . GLU A 1 82 ? 7.845 -9.529 -5.496 1.00 78.88 82 GLU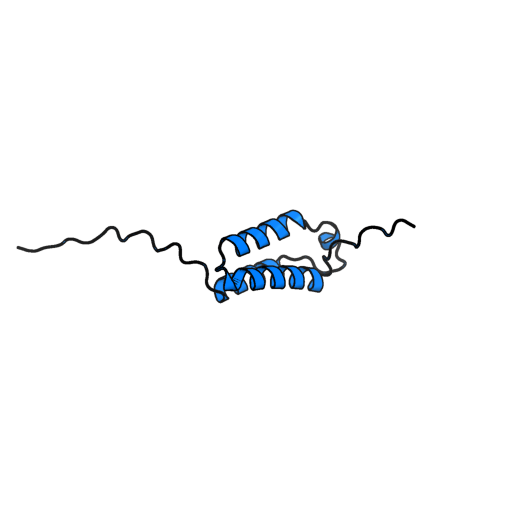 A CA 1
ATOM 591 C C . GLU A 1 82 ? 9.355 -9.630 -5.262 1.00 78.88 82 GLU A C 1
ATOM 593 O O . GLU A 1 82 ? 10.130 -9.527 -6.222 1.00 78.88 82 GLU A O 1
ATOM 598 N N . PRO A 1 83 ? 9.802 -9.814 -4.008 1.00 65.44 83 P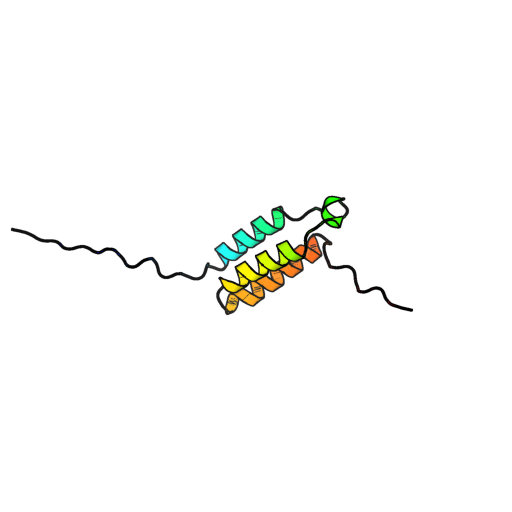RO A N 1
ATOM 599 C CA . PRO A 1 83 ? 11.207 -10.075 -3.757 1.00 65.44 83 PRO A CA 1
ATOM 600 C C . PRO A 1 83 ? 11.631 -11.298 -4.585 1.00 65.44 83 PRO A C 1
ATOM 602 O O . PRO A 1 83 ? 10.900 -12.294 -4.613 1.00 65.44 83 PRO A O 1
ATOM 605 N N . PRO A 1 84 ? 12.781 -11.240 -5.2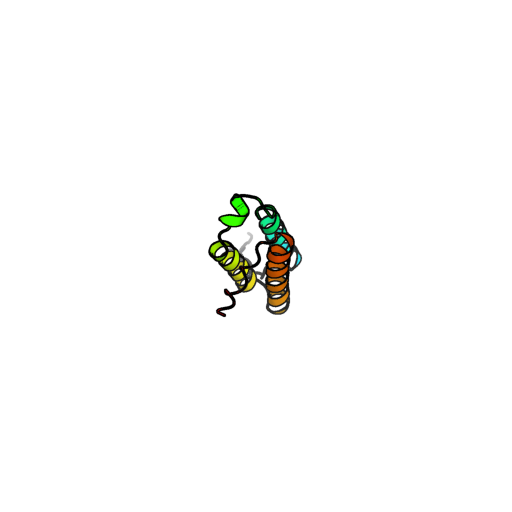81 1.00 65.50 84 PRO A N 1
ATOM 606 C CA . PRO A 1 84 ? 13.234 -12.362 -6.083 1.00 65.50 84 PRO A CA 1
ATOM 607 C C . PRO A 1 84 ? 13.334 -13.602 -5.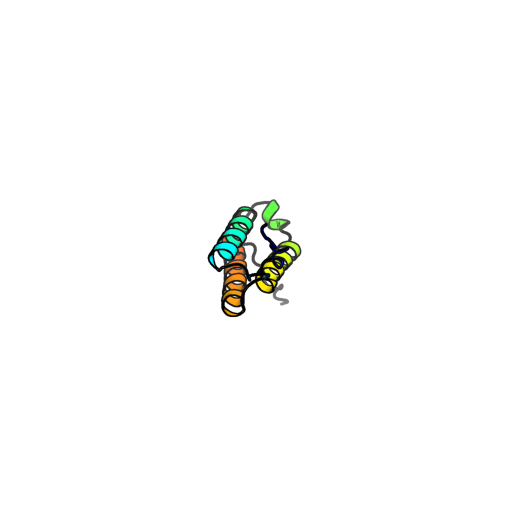188 1.00 65.50 84 PRO A C 1
ATOM 609 O O . PRO A 1 84 ? 13.792 -13.487 -4.043 1.00 65.50 84 PRO A O 1
ATOM 612 N N . PRO A 1 85 ? 12.902 -14.782 -5.673 1.00 64.62 85 PRO A N 1
ATOM 613 C CA . PRO A 1 85 ? 13.033 -16.003 -4.898 1.00 64.62 85 PRO A CA 1
ATOM 614 C C . PRO A 1 85 ? 14.501 -16.170 -4.489 1.00 64.62 85 PRO A C 1
ATOM 616 O O . PRO A 1 85 ? 15.392 -15.811 -5.272 1.00 64.62 85 PRO A O 1
ATOM 619 N N . PRO A 1 86 ? 14.776 -16.683 -3.275 1.00 59.16 86 PRO A N 1
ATOM 620 C CA . PRO A 1 86 ? 16.147 -16.912 -2.850 1.00 59.16 86 PRO A CA 1
ATOM 621 C C . PRO A 1 86 ? 16.853 -17.747 -3.925 1.00 59.16 86 PRO A C 1
ATOM 623 O O . PRO A 1 86 ? 16.231 -18.664 -4.476 1.00 59.16 86 PRO A O 1
ATOM 626 N N . PRO A 1 87 ? 18.115 -17.431 -4.265 1.00 71.00 87 PRO A N 1
ATOM 627 C CA . PRO A 1 87 ? 18.830 -18.189 -5.275 1.00 71.00 87 PRO A CA 1
ATOM 628 C C . PRO A 1 87 ? 18.821 -19.655 -4.850 1.00 71.00 87 PRO A C 1
ATOM 630 O O . PRO A 1 87 ? 19.267 -19.992 -3.751 1.00 71.00 87 PRO A O 1
ATOM 633 N N . VAL A 1 88 ? 18.267 -20.517 -5.703 1.00 71.19 88 VAL A N 1
ATOM 634 C CA . VAL A 1 88 ? 18.373 -21.964 -5.533 1.00 71.19 88 VAL A CA 1
ATOM 635 C C . VAL A 1 88 ? 19.856 -22.300 -5.623 1.00 71.19 88 VAL A C 1
ATOM 637 O O . VAL A 1 88 ? 20.442 -22.299 -6.703 1.00 71.19 88 VAL A O 1
ATOM 640 N N . VAL A 1 89 ? 20.499 -22.475 -4.470 1.00 68.62 89 VAL A N 1
ATOM 641 C CA . VAL A 1 89 ? 21.880 -22.942 -4.428 1.00 68.62 89 VAL A CA 1
ATOM 642 C C . VAL A 1 89 ? 21.837 -24.411 -4.857 1.00 68.62 89 VAL A C 1
ATOM 644 O O . VAL A 1 89 ? 21.188 -25.234 -4.209 1.00 68.62 89 VAL A O 1
ATOM 647 N N . GLY A 1 90 ? 22.395 -24.687 -6.034 1.00 60.78 90 GLY A N 1
ATOM 648 C CA . GLY A 1 90 ? 22.580 -26.029 -6.585 1.00 60.78 90 GLY A CA 1
ATOM 649 C C . GLY A 1 90 ? 23.965 -26.563 -6.274 1.00 60.78 90 GLY A C 1
ATOM 650 O O . GLY A 1 90 ? 24.886 -25.729 -6.113 1.00 60.78 90 GLY A O 1
#

Sequence (90 aa):
MSAAGGATGPPAPTTMPTRAQLDADLHALEQTLPVRGTADAASFDHGAFQARIAELVRIASPDDQEHVRCRGEQMLLAAGLEPPPPPVVG

Organism: NCBI:txid676599